Protein AF-T0QGL1-F1 (afdb_monomer)

pLDDT: mean 87.98, std 13.6, range [44.16, 98.25]

Organism: Saprolegnia diclina (strain VS20) (NCBI:txid1156394)

Secondary structure (DSSP, 8-state):
-HHHHHHHHHHHHHHHH-GGG--TTHHHHHHHTT-HHHHHHHHHTT----THHHHHHHHTT-HHHHHHHHHH-SS---HHHHHHHHHTT-HHHHHHHHHH-SS---HHHHHHHHHHT-HHHHHHHHHHHHHHHHHHHHTT-

Sequence (141 aa):
MAMQSSTLANATVALELFPWLHYPALLDDVAGRGFLPLVRSLHERGFACSTNAMDEAAANGHLDVVSFLHVHRHEGCTEEAMDDAAAYGHLEVVEFLHLNRAEGWTIKALDGAISDGHLDVVEYLYRLGLVDCTADAIDRA

Structure (mmCIF, N/CA/C/O backbone):
data_AF-T0QGL1-F1
#
_entry.id   AF-T0QGL1-F1
#
loop_
_atom_site.group_PDB
_atom_site.id
_atom_site.type_symbol
_atom_site.label_atom_id
_atom_site.label_alt_id
_atom_site.label_comp_id
_atom_site.label_asym_id
_atom_site.label_entity_id
_atom_site.label_seq_id
_atom_site.pdbx_PDB_ins_code
_atom_site.Cartn_x
_atom_site.Cartn_y
_atom_site.Cartn_z
_atom_site.occupancy
_atom_site.B_iso_or_equiv
_atom_site.auth_seq_id
_atom_site.auth_comp_id
_atom_site.auth_asym_id
_atom_site.auth_atom_id
_atom_site.pdbx_PDB_model_num
ATOM 1 N N . MET A 1 1 ? -14.969 -16.371 13.375 1.00 50.28 1 MET A N 1
ATOM 2 C CA . MET A 1 1 ? -15.839 -15.177 13.264 1.00 50.28 1 MET A CA 1
ATOM 3 C C . MET A 1 1 ? -16.090 -14.459 14.602 1.00 50.28 1 MET A C 1
ATOM 5 O O . MET A 1 1 ? -16.164 -13.243 14.591 1.00 50.28 1 MET A O 1
ATOM 9 N N . ALA A 1 2 ? -16.145 -15.140 15.761 1.00 45.47 2 ALA A N 1
ATOM 10 C CA . ALA A 1 2 ? -16.401 -14.479 17.058 1.00 45.47 2 ALA A CA 1
ATOM 11 C C . ALA A 1 2 ? -15.209 -13.694 17.662 1.00 45.47 2 ALA A C 1
ATOM 13 O O . ALA A 1 2 ? -15.428 -12.672 18.303 1.00 45.47 2 ALA A O 1
ATOM 14 N N . MET A 1 3 ? -13.955 -14.115 17.428 1.00 49.62 3 MET A N 1
ATOM 15 C CA . MET A 1 3 ? -12.785 -13.455 18.043 1.00 49.62 3 MET A CA 1
ATOM 16 C C . MET A 1 3 ? -12.492 -12.055 17.481 1.00 49.62 3 MET A C 1
ATOM 18 O O . MET A 1 3 ? -12.078 -11.178 18.229 1.00 49.62 3 MET A O 1
ATOM 22 N N . GLN A 1 4 ? -12.741 -11.805 16.189 1.00 54.56 4 GLN A N 1
ATOM 23 C CA . GLN A 1 4 ? -12.520 -10.473 15.604 1.00 54.56 4 GLN A CA 1
ATOM 24 C C . GLN A 1 4 ? -13.551 -9.447 16.100 1.00 54.56 4 GLN A C 1
ATOM 26 O O . GLN A 1 4 ? -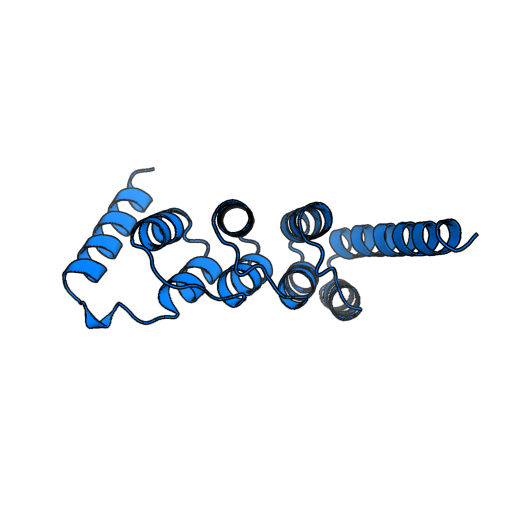13.200 -8.294 16.334 1.0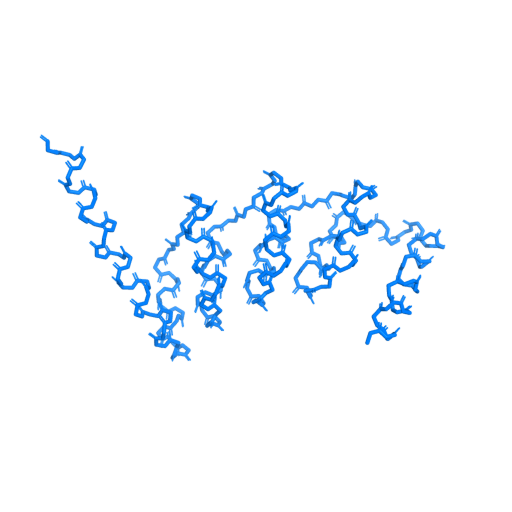0 54.56 4 GLN A O 1
ATOM 31 N N . SER A 1 5 ? -14.796 -9.877 16.347 1.00 62.06 5 SER A N 1
ATOM 32 C CA . SER A 1 5 ? -15.853 -9.008 16.880 1.00 62.06 5 SER A CA 1
ATOM 33 C C . SER A 1 5 ? -15.580 -8.569 18.320 1.00 62.06 5 SER A C 1
ATOM 35 O O . SER A 1 5 ? -15.856 -7.422 18.659 1.00 62.06 5 SER A O 1
ATOM 37 N N . SER A 1 6 ? -15.023 -9.448 19.162 1.00 70.06 6 SER A N 1
ATOM 38 C CA . SER A 1 6 ? -14.650 -9.089 20.536 1.00 70.06 6 SER A CA 1
ATOM 39 C C . SER A 1 6 ? -13.438 -8.161 20.580 1.00 70.06 6 SER A C 1
ATOM 41 O O . SER A 1 6 ? -13.416 -7.219 21.366 1.00 70.06 6 SER A O 1
ATOM 43 N N . THR A 1 7 ? -12.442 -8.388 19.720 1.00 74.25 7 THR A N 1
ATOM 44 C CA . THR A 1 7 ? -11.243 -7.540 19.666 1.00 74.25 7 THR A CA 1
ATOM 45 C C . THR A 1 7 ? -11.571 -6.142 19.151 1.00 74.25 7 THR A C 1
ATOM 47 O O . THR A 1 7 ? -11.098 -5.165 19.725 1.00 74.25 7 THR A O 1
ATOM 50 N N . LEU A 1 8 ? -12.429 -6.030 18.129 1.00 80.25 8 LEU A N 1
ATOM 51 C CA . LEU A 1 8 ? -12.890 -4.735 17.628 1.00 80.25 8 LEU A CA 1
ATOM 52 C C . LEU A 1 8 ? -13.687 -3.975 18.692 1.00 80.25 8 LEU A C 1
ATOM 54 O O . LEU A 1 8 ? -13.384 -2.816 18.941 1.00 80.25 8 LEU A O 1
ATOM 58 N N . ALA A 1 9 ? -14.643 -4.635 19.358 1.00 80.06 9 ALA A N 1
ATOM 59 C CA . ALA A 1 9 ? -15.439 -4.016 20.418 1.00 80.06 9 ALA A CA 1
ATOM 60 C C . ALA A 1 9 ? -14.562 -3.496 21.569 1.00 80.06 9 ALA A C 1
ATOM 62 O O . ALA A 1 9 ? -14.751 -2.3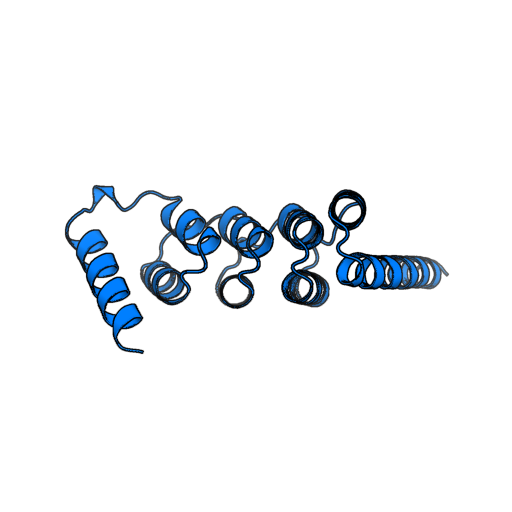77 22.043 1.00 80.06 9 ALA A O 1
ATOM 63 N N . ASN A 1 10 ? -13.556 -4.272 21.982 1.00 78.88 10 ASN A N 1
ATOM 64 C CA . ASN A 1 10 ? -12.609 -3.839 23.007 1.00 78.88 10 ASN A CA 1
ATOM 65 C C . ASN A 1 10 ? -11.769 -2.637 22.540 1.00 78.88 10 ASN A C 1
ATOM 67 O O . ASN A 1 10 ? -11.561 -1.705 23.313 1.00 78.88 10 ASN A O 1
ATOM 71 N N . ALA A 1 11 ? -11.315 -2.632 21.282 1.00 81.19 11 ALA A N 1
ATOM 72 C CA . ALA A 1 11 ? -10.543 -1.527 20.714 1.00 81.19 11 ALA A CA 1
ATOM 73 C C . ALA A 1 11 ? -11.375 -0.239 20.590 1.00 81.19 11 ALA A C 1
ATOM 75 O O . ALA A 1 11 ? -10.897 0.837 20.938 1.00 81.19 11 ALA A O 1
ATOM 76 N N . THR A 1 12 ? -12.637 -0.335 20.163 1.00 83.44 12 THR A N 1
ATOM 77 C CA . THR A 1 12 ? -13.530 0.829 20.059 1.00 83.44 12 THR A CA 1
ATOM 78 C C . THR A 1 12 ? -13.881 1.403 21.428 1.00 83.44 12 THR A C 1
ATOM 80 O O . THR A 1 12 ? -13.864 2.618 21.593 1.00 83.44 12 THR A O 1
ATOM 83 N N . VAL A 1 13 ? -14.112 0.546 22.430 1.00 85.00 13 VAL A N 1
ATOM 84 C CA . VAL A 1 13 ? -14.334 0.982 23.819 1.00 85.00 13 VAL A CA 1
ATOM 85 C C . VAL A 1 13 ? -13.083 1.657 24.386 1.00 85.00 13 VAL A C 1
ATOM 87 O O . VAL A 1 13 ? -13.191 2.663 25.081 1.00 85.00 13 VAL A O 1
ATOM 90 N N . ALA A 1 14 ? -11.884 1.158 24.072 1.00 83.94 14 ALA A N 1
ATOM 91 C CA . ALA A 1 14 ? -10.643 1.796 24.507 1.00 83.94 14 ALA A CA 1
ATOM 92 C C . ALA A 1 14 ? -10.493 3.220 23.945 1.00 83.94 14 ALA A C 1
ATOM 94 O O . ALA A 1 14 ? -10.074 4.111 24.678 1.00 83.94 14 ALA A O 1
ATOM 95 N N . LEU A 1 15 ? -10.882 3.460 22.689 1.00 86.25 15 LEU A N 1
ATOM 96 C CA . LEU A 1 15 ? -10.870 4.808 22.110 1.00 86.25 15 LEU A CA 1
ATOM 97 C C . LEU A 1 15 ? -11.832 5.747 22.847 1.00 86.25 15 LEU A C 1
ATOM 99 O O . LEU A 1 15 ? -11.474 6.886 23.126 1.00 86.25 15 LEU A O 1
ATOM 103 N N . GLU A 1 16 ? -13.016 5.266 23.227 1.00 84.19 16 GLU A N 1
ATOM 104 C CA . GLU A 1 16 ? -13.999 6.055 23.984 1.00 84.19 16 GLU A CA 1
ATOM 105 C C . GLU A 1 16 ? -13.530 6.375 25.411 1.00 84.19 16 GLU A C 1
ATOM 107 O O . GLU A 1 16 ? -13.721 7.490 25.898 1.00 84.19 16 GLU A O 1
ATOM 112 N N . LEU A 1 17 ? -12.897 5.411 26.084 1.00 87.56 17 LEU A N 1
ATOM 113 C CA . LEU A 1 17 ? -12.426 5.565 27.463 1.00 87.56 17 LEU A CA 1
ATOM 114 C C . LEU A 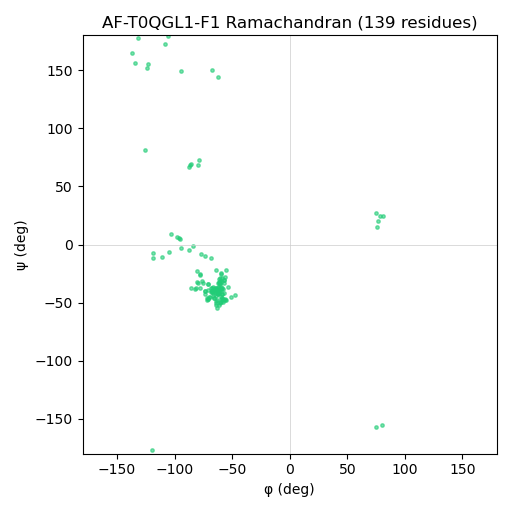1 17 ? -11.133 6.374 27.573 1.00 87.56 17 LEU A C 1
ATOM 116 O O . LEU A 1 17 ? -10.869 6.971 28.619 1.00 87.56 17 LEU A O 1
ATOM 120 N N . PHE A 1 18 ? -10.328 6.400 26.512 1.00 87.06 18 PHE A N 1
ATOM 121 C CA . PHE A 1 18 ? -9.007 7.013 26.515 1.00 87.06 18 PHE A CA 1
ATOM 122 C C . PHE A 1 18 ? -8.876 8.035 25.379 1.00 87.06 18 PHE A C 1
ATOM 124 O O . PHE A 1 18 ? -8.265 7.745 24.351 1.00 87.06 18 PHE A O 1
ATOM 131 N N . PRO A 1 19 ? -9.373 9.275 25.560 1.00 81.50 19 PRO A N 1
ATOM 132 C CA . PRO A 1 19 ? -9.258 10.331 24.555 1.00 81.50 19 PRO A CA 1
ATOM 133 C C . PRO A 1 19 ? -7.815 10.623 24.123 1.00 81.50 19 PRO A C 1
ATOM 135 O O . PRO A 1 19 ? -7.584 10.989 22.980 1.00 81.50 19 PRO A O 1
ATOM 138 N N . TRP A 1 20 ? -6.827 10.387 24.992 1.00 80.19 20 TRP A N 1
ATOM 139 C CA . TRP A 1 20 ? -5.403 10.504 24.653 1.00 80.19 20 TRP A CA 1
ATOM 140 C C . TRP A 1 20 ? -4.898 9.444 23.662 1.00 80.19 20 TRP A C 1
ATOM 142 O O . TRP A 1 20 ? -3.794 9.580 23.146 1.00 80.19 20 TRP A O 1
ATOM 152 N N . LEU A 1 21 ? -5.686 8.403 23.375 1.00 79.94 21 LEU A N 1
ATOM 153 C CA . LEU A 1 21 ? -5.420 7.444 22.302 1.00 79.94 21 LEU A CA 1
ATOM 154 C C . LEU A 1 21 ? -5.777 8.018 20.914 1.00 79.94 21 LEU A C 1
ATOM 156 O O . LEU A 1 21 ? -5.430 7.419 19.904 1.00 79.94 21 LEU A O 1
ATOM 160 N N . HIS A 1 22 ? -6.421 9.192 20.842 1.00 81.19 22 HIS A N 1
ATOM 161 C CA . HIS A 1 22 ? -6.671 9.917 19.592 1.00 81.19 22 HIS A CA 1
ATOM 162 C C . HIS A 1 22 ? -5.418 10.678 19.148 1.00 81.19 22 HIS A C 1
ATOM 164 O O . HIS A 1 22 ? -5.367 11.909 19.191 1.00 81.19 22 HIS A O 1
ATOM 170 N N . TYR A 1 23 ? -4.386 9.943 18.746 1.00 84.12 23 TYR A N 1
ATOM 171 C CA . TYR A 1 23 ? -3.213 10.527 18.107 1.00 84.12 23 TYR A CA 1
ATOM 172 C C . TYR A 1 23 ? -3.365 10.469 16.575 1.00 84.12 23 TYR A C 1
ATOM 174 O O . TYR A 1 23 ? -4.022 9.567 16.051 1.00 84.12 23 TYR A O 1
ATOM 182 N N . PRO A 1 24 ? -2.793 11.439 15.840 1.00 77.75 24 PRO A N 1
ATOM 183 C CA . PRO A 1 24 ? -3.072 11.632 14.414 1.00 77.75 24 PRO A CA 1
ATOM 184 C C . PRO A 1 24 ? -2.628 10.472 13.512 1.00 77.75 24 PRO A C 1
ATOM 186 O O . PRO A 1 24 ? -3.184 10.328 12.432 1.00 77.75 24 PRO A O 1
ATOM 189 N N . ALA A 1 25 ? -1.677 9.645 13.956 1.00 87.56 25 ALA A N 1
ATOM 190 C CA . ALA A 1 25 ? -1.141 8.511 13.196 1.00 87.56 25 ALA A CA 1
ATOM 191 C C . ALA A 1 25 ? -1.823 7.167 13.518 1.00 87.56 25 ALA A C 1
ATOM 193 O O . ALA A 1 25 ? -1.409 6.132 13.011 1.00 87.56 25 ALA A O 1
ATOM 194 N N . LEU A 1 26 ? -2.868 7.146 14.358 1.00 91.44 26 LEU A N 1
ATOM 195 C CA . LEU A 1 26 ? -3.507 5.887 14.757 1.00 91.44 26 LEU A CA 1
ATOM 196 C C . LEU A 1 26 ? -4.064 5.111 13.555 1.00 91.44 26 LEU A C 1
ATOM 198 O O . LEU A 1 26 ? -4.004 3.884 13.537 1.00 91.44 26 LEU A O 1
ATOM 202 N N . LEU A 1 27 ? -4.641 5.810 12.573 1.00 93.25 27 LEU A N 1
ATOM 203 C CA . LEU A 1 27 ? -5.178 5.155 11.382 1.00 93.25 27 LEU A CA 1
ATOM 204 C C . LEU A 1 27 ? -4.050 4.544 10.543 1.00 93.25 27 LEU A C 1
ATOM 206 O O . LEU A 1 27 ? -4.205 3.411 10.094 1.00 93.25 27 LEU A O 1
ATOM 210 N N . ASP A 1 28 ? -2.926 5.249 10.416 1.00 94.62 28 ASP A N 1
ATOM 211 C CA . ASP A 1 28 ? -1.738 4.791 9.693 1.00 94.62 28 ASP A CA 1
ATOM 212 C C . ASP A 1 28 ? -1.182 3.504 10.336 1.00 94.62 28 ASP A C 1
ATOM 214 O O . ASP A 1 28 ? -1.135 2.463 9.682 1.00 94.62 28 ASP A O 1
ATOM 218 N N . ASP A 1 29 ? -0.942 3.516 11.654 1.00 93.69 29 ASP A N 1
ATOM 219 C CA . ASP A 1 29 ? -0.423 2.356 12.402 1.00 93.69 29 ASP A CA 1
ATOM 220 C C . ASP A 1 29 ? -1.340 1.121 12.309 1.00 93.69 29 ASP A C 1
ATOM 222 O O . ASP A 1 29 ? -0.895 -0.032 12.300 1.00 93.69 29 ASP A O 1
ATOM 226 N N . VAL A 1 30 ? -2.659 1.336 12.329 1.00 94.06 30 VAL A N 1
ATOM 227 C CA . VAL A 1 30 ? -3.647 0.250 12.256 1.00 94.06 30 VAL A CA 1
ATOM 228 C C . VAL A 1 30 ? -3.755 -0.292 10.831 1.00 94.06 30 VAL A C 1
ATOM 230 O O . VAL A 1 30 ? -3.979 -1.496 10.661 1.00 94.06 30 VAL A O 1
ATOM 233 N N . ALA A 1 31 ? -3.582 0.568 9.824 1.00 96.06 31 ALA A N 1
ATOM 234 C CA . ALA A 1 31 ? -3.545 0.171 8.425 1.00 96.06 31 ALA A CA 1
ATOM 235 C C . ALA A 1 31 ? -2.324 -0.710 8.130 1.00 96.06 31 ALA A C 1
ATOM 237 O O . ALA A 1 31 ? -2.500 -1.803 7.589 1.00 96.06 31 ALA A O 1
ATOM 238 N N . GLY A 1 32 ? -1.136 -0.321 8.608 1.00 95.50 32 GLY A N 1
ATOM 239 C CA . GLY A 1 32 ? 0.085 -1.126 8.496 1.00 95.50 32 GLY A CA 1
ATOM 240 C C . GLY A 1 32 ? -0.009 -2.504 9.164 1.00 95.50 32 GLY A C 1
ATOM 241 O O . GLY A 1 32 ? 0.649 -3.446 8.744 1.00 95.50 32 GLY A O 1
ATOM 242 N N . ARG A 1 33 ? -0.886 -2.670 10.165 1.00 94.94 33 ARG A N 1
ATOM 243 C CA . ARG A 1 33 ? -1.156 -3.965 10.827 1.00 94.94 33 ARG A CA 1
ATOM 244 C C . ARG A 1 33 ? -2.240 -4.813 10.153 1.00 94.94 33 ARG A C 1
ATOM 246 O O . ARG A 1 33 ? -2.548 -5.898 10.653 1.00 94.94 33 ARG A O 1
ATOM 253 N N . GLY A 1 34 ? -2.902 -4.296 9.119 1.00 94.88 34 GLY A N 1
ATOM 254 C CA . GLY A 1 34 ? -3.901 -5.046 8.355 1.00 94.88 34 GLY A CA 1
ATOM 255 C C . GLY A 1 34 ? -5.249 -5.205 9.054 1.00 94.88 34 GLY A C 1
ATOM 256 O O . GLY A 1 34 ? -6.060 -6.045 8.664 1.00 94.88 34 GLY A O 1
ATOM 257 N N . PHE A 1 35 ? -5.531 -4.438 10.117 1.00 92.06 35 PHE A N 1
ATOM 258 C CA . PHE A 1 35 ? -6.767 -4.627 10.881 1.00 92.06 35 PHE A CA 1
ATOM 259 C C . PHE A 1 35 ? -7.949 -3.857 10.269 1.00 92.06 35 PHE A C 1
ATOM 261 O O . PHE A 1 35 ? -8.476 -2.911 10.859 1.00 92.06 35 PHE A O 1
ATOM 268 N N . LEU A 1 36 ? -8.406 -4.303 9.093 1.00 94.19 36 LEU A N 1
ATOM 269 C CA . LEU A 1 36 ? -9.459 -3.659 8.298 1.00 94.19 36 LEU A CA 1
ATOM 270 C C . LEU A 1 36 ? -10.726 -3.256 9.087 1.00 94.19 36 LEU A C 1
ATOM 272 O O . LEU A 1 36 ? -11.210 -2.140 8.883 1.00 94.19 36 LEU A O 1
ATOM 276 N N . PRO A 1 37 ? -11.291 -4.078 9.998 1.00 93.56 37 PRO A N 1
ATOM 277 C CA . PRO A 1 37 ? -12.455 -3.666 10.783 1.00 93.56 37 PRO A CA 1
ATOM 278 C C . PRO A 1 37 ? -12.211 -2.409 11.629 1.00 93.56 37 PRO A C 1
ATOM 280 O O . PRO A 1 37 ? -13.101 -1.566 11.744 1.00 93.56 37 PRO A O 1
ATOM 283 N N . LEU A 1 38 ? -11.008 -2.254 12.191 1.00 91.31 38 LEU A N 1
ATOM 284 C CA . LEU A 1 38 ? -10.658 -1.063 12.960 1.00 91.31 38 LEU A CA 1
ATOM 285 C C . LEU A 1 38 ? -10.335 0.118 12.039 1.00 91.31 38 LEU A C 1
ATOM 287 O O . LEU A 1 38 ? -10.780 1.221 12.336 1.00 91.31 38 LEU A O 1
ATOM 291 N N . VAL A 1 39 ? -9.683 -0.108 10.889 1.00 94.62 39 VAL A N 1
ATOM 292 C CA . VAL A 1 39 ? -9.478 0.934 9.860 1.00 94.62 39 VAL A CA 1
ATOM 293 C C . VAL A 1 39 ? -10.814 1.547 9.426 1.00 94.62 39 VAL A C 1
ATOM 295 O O . VAL A 1 39 ? -10.968 2.766 9.442 1.00 94.62 39 VAL A O 1
ATOM 298 N N . ARG A 1 40 ? -11.820 0.716 9.121 1.00 94.62 40 ARG A N 1
ATOM 299 C CA . ARG A 1 40 ? -13.183 1.170 8.781 1.00 94.62 40 ARG A CA 1
ATOM 300 C C . ARG A 1 40 ? -13.803 1.996 9.905 1.00 94.62 40 ARG A C 1
ATOM 302 O O . ARG A 1 40 ? -14.294 3.095 9.676 1.00 94.62 40 ARG A O 1
ATOM 309 N N . SER A 1 41 ? -13.714 1.485 11.129 1.00 92.69 41 SER A N 1
ATOM 310 C CA . SER A 1 41 ? -14.249 2.138 12.323 1.00 92.69 41 SER A CA 1
ATOM 311 C C . SER A 1 41 ? -13.597 3.501 12.608 1.00 92.69 41 SER A C 1
ATOM 313 O O . SER A 1 41 ? -14.276 4.419 13.074 1.00 92.69 41 SER A O 1
ATOM 315 N N . LEU A 1 42 ? -12.291 3.643 12.359 1.00 92.12 42 LEU A N 1
ATOM 316 C CA . LEU A 1 42 ? -11.551 4.904 12.498 1.00 92.12 42 LEU A CA 1
ATOM 317 C C . LEU A 1 42 ? -11.880 5.881 11.363 1.00 92.12 42 LEU A C 1
ATOM 319 O O . LEU A 1 42 ? -12.086 7.068 11.620 1.00 92.12 42 LEU A O 1
ATOM 323 N N . HIS A 1 43 ? -12.006 5.382 10.132 1.00 93.19 43 HIS A N 1
ATOM 324 C CA . HIS A 1 43 ? -12.451 6.163 8.979 1.00 93.19 43 HIS A CA 1
ATOM 325 C C . HIS A 1 43 ? -13.837 6.788 9.211 1.00 93.19 43 HIS A C 1
ATOM 327 O O . HIS A 1 43 ? -13.994 7.996 9.052 1.00 93.19 43 HIS A O 1
ATOM 333 N N . GLU A 1 44 ? -14.819 6.001 9.664 1.00 92.38 44 GLU A N 1
ATOM 334 C CA . GLU A 1 44 ? -16.183 6.472 9.971 1.00 92.38 44 GLU A CA 1
ATOM 335 C C . GLU A 1 44 ? -16.215 7.554 11.062 1.00 92.38 44 GLU A C 1
ATOM 337 O O . GLU A 1 44 ? -17.093 8.415 11.073 1.00 92.38 44 GLU A O 1
ATOM 342 N N . ARG A 1 45 ? -15.239 7.530 11.977 1.00 90.12 45 ARG A N 1
ATOM 343 C CA . ARG A 1 45 ? -15.072 8.523 13.050 1.00 90.12 45 ARG A CA 1
ATOM 344 C C . ARG A 1 45 ? -14.320 9.780 12.605 1.00 90.12 45 ARG A C 1
ATOM 346 O O . ARG A 1 45 ? -14.148 10.688 13.412 1.00 90.12 45 ARG A O 1
ATOM 353 N N . GLY A 1 46 ? -13.873 9.845 11.351 1.00 90.12 46 GLY A N 1
ATOM 354 C CA . GLY A 1 46 ? -13.180 11.008 10.802 1.00 90.12 46 GLY A CA 1
ATOM 355 C C . GLY A 1 46 ? -11.737 11.156 11.281 1.00 90.12 46 GLY A C 1
ATOM 356 O O . GLY A 1 46 ? -11.228 12.275 11.322 1.00 90.12 46 GLY A O 1
ATOM 357 N N . PHE A 1 47 ? -11.067 10.058 11.647 1.00 91.69 47 PHE A N 1
ATOM 358 C CA . PHE A 1 47 ? -9.637 10.112 11.946 1.00 91.69 47 PHE A CA 1
ATOM 359 C C . PHE A 1 47 ? -8.844 10.551 10.705 1.00 91.69 47 PHE A C 1
ATOM 361 O O . PHE A 1 47 ? -9.182 10.222 9.557 1.00 91.69 47 PHE A O 1
ATOM 368 N N . ALA A 1 48 ? -7.789 11.328 10.952 1.00 91.19 48 ALA A N 1
ATOM 369 C CA . ALA A 1 48 ? -6.820 11.685 9.929 1.00 91.19 48 ALA A CA 1
ATOM 370 C C . ALA A 1 48 ? -6.034 10.439 9.501 1.00 91.19 48 ALA A C 1
ATOM 372 O O . ALA A 1 48 ? -5.856 9.515 10.294 1.00 91.19 48 ALA A O 1
ATOM 373 N N . CYS A 1 49 ? -5.588 10.429 8.251 1.00 92.44 49 CYS A N 1
ATOM 374 C CA . CYS A 1 49 ? -4.582 9.497 7.770 1.00 92.44 49 CYS A CA 1
ATOM 375 C C . CYS A 1 49 ? -3.586 10.253 6.898 1.00 92.44 49 CYS A C 1
ATOM 377 O O . CYS A 1 49 ? -3.858 11.381 6.475 1.00 92.44 49 CYS A O 1
ATOM 379 N N . SER A 1 50 ? -2.444 9.634 6.643 1.00 95.44 50 SER A N 1
ATOM 380 C CA . SER A 1 50 ? -1.457 10.109 5.678 1.00 95.44 50 SER A CA 1
ATOM 381 C C . SER A 1 50 ? -1.234 9.070 4.576 1.00 95.44 50 SER A C 1
ATOM 383 O O . SER A 1 50 ? -1.899 8.032 4.550 1.00 95.44 50 SER A O 1
ATOM 385 N N . THR A 1 51 ? -0.306 9.344 3.658 1.00 96.31 51 THR A N 1
ATOM 386 C CA . THR A 1 51 ? 0.140 8.358 2.660 1.00 96.31 51 THR A CA 1
ATOM 387 C C . THR A 1 51 ? 0.724 7.107 3.319 1.00 96.31 51 THR A C 1
ATOM 389 O O . THR A 1 51 ? 0.522 6.011 2.801 1.00 96.31 51 THR A O 1
ATOM 392 N N . ASN A 1 52 ? 1.309 7.236 4.522 1.00 96.12 52 ASN A N 1
ATOM 393 C CA . ASN A 1 52 ? 1.871 6.111 5.275 1.00 96.12 52 ASN A CA 1
ATOM 394 C C . ASN A 1 52 ? 0.847 5.004 5.538 1.00 96.12 52 ASN A C 1
ATOM 396 O O . ASN A 1 52 ? 1.218 3.839 5.592 1.00 96.12 52 ASN A O 1
ATOM 400 N N . ALA A 1 53 ? -0.445 5.331 5.670 1.00 96.94 53 ALA A N 1
ATOM 401 C CA . ALA A 1 53 ? -1.471 4.310 5.868 1.00 96.94 53 ALA A CA 1
ATOM 402 C C . ALA A 1 53 ? -1.512 3.301 4.714 1.00 96.94 53 ALA A C 1
ATOM 404 O O . ALA A 1 53 ? -1.670 2.104 4.946 1.00 96.94 53 ALA A O 1
ATOM 405 N N . MET A 1 54 ? -1.406 3.782 3.471 1.00 97.50 54 MET A N 1
ATOM 406 C CA . MET A 1 54 ? -1.419 2.916 2.295 1.00 97.50 54 MET A CA 1
ATOM 407 C C . MET A 1 54 ? -0.039 2.312 2.042 1.00 97.50 54 MET A C 1
ATOM 409 O O . MET A 1 54 ? 0.023 1.129 1.716 1.00 97.50 54 MET A O 1
ATOM 413 N N . ASP A 1 55 ? 1.032 3.081 2.257 1.00 98.00 55 ASP A N 1
ATOM 414 C CA . ASP A 1 55 ? 2.414 2.620 2.082 1.00 98.00 55 ASP A CA 1
ATOM 415 C C . ASP A 1 55 ? 2.725 1.446 3.026 1.00 98.00 55 ASP A C 1
ATOM 417 O O . ASP A 1 55 ? 3.111 0.370 2.574 1.00 98.00 55 ASP A O 1
ATOM 421 N N . GLU A 1 56 ? 2.435 1.579 4.326 1.00 97.75 56 GLU A N 1
ATOM 422 C CA . GLU A 1 56 ? 2.665 0.509 5.303 1.00 97.75 56 GLU A CA 1
ATOM 423 C C . GLU A 1 56 ? 1.729 -0.687 5.096 1.00 97.75 56 GLU A C 1
ATOM 425 O O . GLU A 1 56 ? 2.135 -1.837 5.279 1.00 97.75 56 GLU A O 1
ATOM 430 N N . ALA A 1 57 ? 0.468 -0.454 4.716 1.00 98.06 57 ALA A N 1
ATOM 431 C CA . ALA A 1 57 ? -0.447 -1.548 4.396 1.00 98.06 57 ALA A CA 1
ATOM 432 C C . ALA A 1 57 ? 0.041 -2.342 3.175 1.00 98.06 57 ALA A C 1
ATOM 434 O O . ALA A 1 57 ? -0.082 -3.568 3.153 1.00 98.06 57 ALA A O 1
ATOM 435 N N . ALA A 1 58 ? 0.611 -1.660 2.180 1.00 98.19 58 ALA A N 1
ATOM 436 C CA . ALA A 1 58 ? 1.162 -2.286 0.991 1.00 98.19 58 ALA A CA 1
ATOM 437 C C . ALA A 1 58 ? 2.448 -3.066 1.294 1.00 98.19 58 ALA A C 1
ATOM 439 O O . ALA A 1 58 ? 2.537 -4.243 0.937 1.00 98.19 58 ALA A O 1
ATOM 440 N N . ALA A 1 59 ? 3.377 -2.459 2.038 1.00 97.94 59 ALA A N 1
ATOM 441 C CA . ALA A 1 59 ? 4.620 -3.087 2.481 1.00 97.94 59 ALA A CA 1
ATOM 442 C C . ALA A 1 59 ? 4.388 -4.376 3.289 1.00 97.94 59 ALA A C 1
ATOM 444 O O . ALA A 1 59 ? 5.199 -5.290 3.226 1.00 97.94 59 ALA A O 1
ATOM 445 N N . ASN A 1 60 ? 3.269 -4.472 4.020 1.00 97.75 60 ASN A N 1
ATOM 446 C CA . ASN A 1 60 ? 2.894 -5.658 4.800 1.00 97.75 60 ASN A CA 1
ATOM 447 C C . ASN A 1 60 ? 1.895 -6.597 4.084 1.00 97.75 60 ASN A C 1
ATOM 449 O O . ASN A 1 60 ? 1.391 -7.550 4.688 1.00 97.75 60 ASN A O 1
ATOM 453 N N . GLY A 1 61 ? 1.563 -6.339 2.815 1.00 97.62 61 GLY A N 1
ATOM 454 C CA . GLY A 1 61 ? 0.751 -7.246 1.996 1.00 97.62 61 GL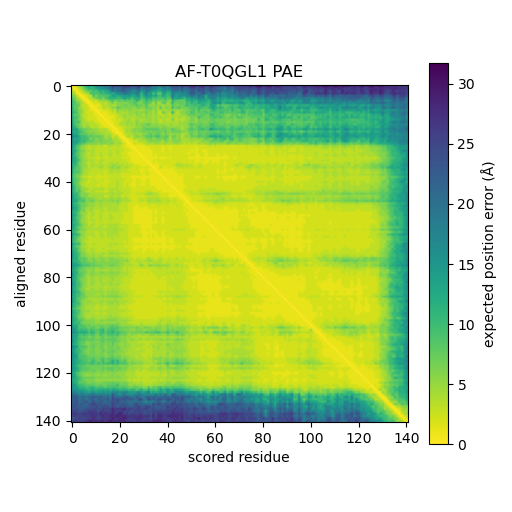Y A CA 1
ATOM 455 C C . GLY A 1 61 ? -0.749 -7.222 2.302 1.00 97.62 61 GLY A C 1
ATOM 456 O O . GLY A 1 61 ? -1.473 -8.168 1.989 1.00 97.62 61 GLY A O 1
ATOM 457 N N . HIS A 1 62 ? -1.251 -6.162 2.933 1.00 98.25 62 HIS A N 1
ATOM 458 C CA . HIS A 1 62 ? -2.646 -6.033 3.357 1.00 98.25 62 HIS A CA 1
ATOM 459 C C . HIS A 1 62 ? -3.536 -5.462 2.245 1.00 98.25 62 HIS A C 1
ATOM 461 O O . HIS A 1 62 ? -4.044 -4.342 2.336 1.00 98.25 62 HIS A O 1
ATOM 467 N N . LEU A 1 63 ? -3.748 -6.249 1.182 1.00 98.06 63 LEU A N 1
ATOM 468 C CA . LEU A 1 63 ? -4.525 -5.847 -0.000 1.00 98.06 63 LEU A CA 1
ATOM 469 C C . LEU A 1 63 ? -5.936 -5.335 0.335 1.00 98.06 63 LEU A C 1
ATOM 471 O O . LEU A 1 63 ? -6.436 -4.411 -0.308 1.00 98.06 63 LEU A O 1
ATOM 475 N N . ASP A 1 64 ? -6.595 -5.923 1.329 1.00 98.00 64 ASP A N 1
ATOM 476 C CA . ASP A 1 64 ? -7.943 -5.543 1.749 1.00 98.00 64 ASP A CA 1
ATOM 477 C C . ASP A 1 64 ? -7.986 -4.135 2.368 1.00 98.00 64 ASP A C 1
ATOM 479 O O . ASP A 1 64 ? -8.926 -3.372 2.121 1.00 98.00 64 ASP A O 1
ATOM 483 N N . VAL A 1 65 ? -6.943 -3.767 3.116 1.00 97.94 65 VAL A N 1
ATOM 484 C CA . VAL A 1 65 ? -6.730 -2.416 3.639 1.00 97.94 65 VAL A CA 1
ATOM 485 C C . VAL A 1 65 ? -6.343 -1.453 2.521 1.00 97.94 65 VAL A C 1
ATOM 487 O O . VAL A 1 65 ? -6.971 -0.401 2.415 1.00 97.94 65 VAL A O 1
ATOM 490 N N . VAL A 1 66 ? -5.393 -1.814 1.652 1.00 97.94 66 VAL A N 1
ATOM 491 C CA . VAL A 1 66 ? -4.980 -0.981 0.504 1.00 97.94 66 VAL A CA 1
ATOM 492 C C . VAL A 1 66 ? -6.180 -0.655 -0.388 1.00 97.94 66 VAL A C 1
ATOM 494 O O . VAL A 1 66 ? -6.442 0.511 -0.684 1.00 97.94 66 VAL A O 1
ATOM 497 N N . SER A 1 67 ? -6.985 -1.663 -0.729 1.00 97.75 67 SER A N 1
ATOM 498 C CA . SER A 1 67 ? -8.207 -1.498 -1.525 1.00 97.75 67 SER A CA 1
ATOM 499 C C . SER A 1 67 ? -9.228 -0.597 -0.831 1.00 97.75 67 SER A C 1
ATOM 501 O O . SER A 1 67 ? -9.862 0.247 -1.465 1.00 97.75 67 SER A O 1
ATOM 503 N N . PHE A 1 68 ? -9.399 -0.754 0.485 1.00 97.94 68 PHE A N 1
ATOM 504 C CA . PHE A 1 68 ? -10.307 0.088 1.256 1.00 97.94 68 PHE A CA 1
ATOM 505 C C . PHE A 1 68 ? -9.851 1.550 1.270 1.00 97.94 68 PHE A C 1
ATOM 507 O O . PHE A 1 68 ? -10.662 2.435 0.987 1.00 97.94 68 PHE A O 1
ATOM 514 N N . LEU A 1 69 ? -8.573 1.797 1.568 1.00 96.62 69 LEU A N 1
ATOM 515 C CA . LEU A 1 69 ? -7.993 3.136 1.596 1.00 96.62 69 LEU A CA 1
ATOM 516 C C . LEU A 1 69 ? -8.064 3.786 0.212 1.00 96.62 69 LEU A C 1
ATOM 518 O O . LEU A 1 69 ? -8.497 4.927 0.116 1.00 96.62 69 LEU A O 1
ATOM 522 N N . HIS A 1 70 ? -7.768 3.052 -0.861 1.00 96.50 70 HIS A N 1
ATOM 523 C CA . HIS A 1 70 ? -7.869 3.557 -2.231 1.00 96.50 70 HIS A CA 1
ATOM 524 C C . HIS A 1 70 ? -9.273 4.077 -2.582 1.00 96.50 70 HIS A C 1
ATOM 526 O O . HIS A 1 70 ? -9.406 5.123 -3.210 1.00 96.50 70 HIS A O 1
ATOM 532 N N . VAL A 1 71 ? -10.327 3.370 -2.161 1.00 96.81 71 VAL A N 1
ATOM 533 C CA . VAL A 1 71 ? -11.717 3.739 -2.484 1.00 96.81 71 VAL A CA 1
ATOM 534 C C . VAL A 1 71 ? -12.255 4.868 -1.596 1.00 96.81 71 VAL A C 1
ATOM 536 O O . VAL A 1 71 ? -13.082 5.659 -2.047 1.00 96.81 71 VAL A O 1
ATOM 539 N N . HIS A 1 72 ? -11.835 4.937 -0.329 1.00 96.12 72 HIS A N 1
ATOM 540 C CA . HIS A 1 72 ? -12.478 5.796 0.678 1.00 96.12 72 HIS A CA 1
ATOM 541 C C . HIS A 1 72 ? -11.622 6.986 1.127 1.00 96.12 72 HIS A C 1
ATOM 543 O O . HIS A 1 72 ? -12.123 7.861 1.837 1.00 96.12 72 HIS A O 1
ATOM 549 N N . ARG A 1 73 ? -10.339 7.024 0.760 1.00 93.50 73 ARG A N 1
ATOM 550 C CA . ARG A 1 73 ? -9.378 8.069 1.131 1.00 93.50 73 ARG A CA 1
ATOM 551 C C . ARG A 1 73 ? -8.767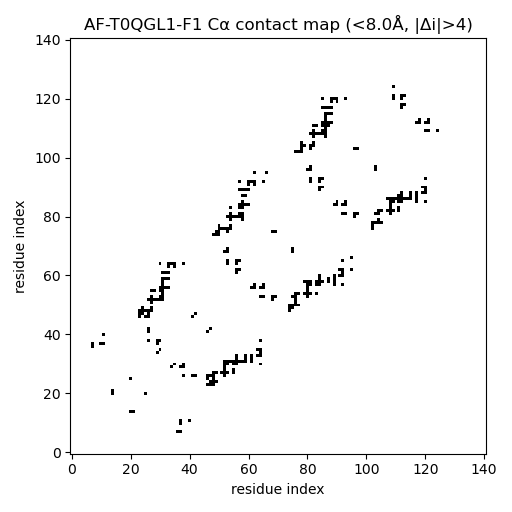 8.698 -0.118 1.00 93.50 73 ARG A C 1
ATOM 553 O O . ARG A 1 73 ? -8.764 8.110 -1.192 1.00 93.50 73 ARG A O 1
ATOM 560 N N . HIS A 1 74 ? -8.304 9.934 0.025 1.00 93.19 74 HIS A N 1
ATOM 561 C CA . HIS A 1 74 ? -7.808 10.762 -1.084 1.00 93.19 74 HIS A CA 1
ATOM 562 C C . HIS A 1 74 ? -6.336 11.146 -0.912 1.00 93.19 74 HIS A C 1
ATOM 564 O O . HIS A 1 74 ? -5.742 11.708 -1.827 1.00 93.19 74 HIS A O 1
ATOM 570 N N . GLU A 1 75 ? -5.757 10.824 0.243 1.00 94.50 75 GLU A N 1
ATOM 571 C CA . GLU A 1 75 ? -4.355 11.027 0.587 1.00 94.50 75 GLU A CA 1
ATOM 572 C C . GLU A 1 75 ? -3.423 10.261 -0.359 1.00 94.50 75 GLU A C 1
ATOM 574 O O . GLU A 1 75 ? -2.369 10.778 -0.714 1.00 94.50 75 GLU A O 1
ATOM 579 N N . GLY A 1 76 ? -3.853 9.085 -0.831 1.00 93.25 76 GLY A N 1
ATOM 580 C CA . GLY A 1 76 ? -3.107 8.267 -1.787 1.00 93.25 76 GLY A CA 1
ATOM 581 C C . GLY A 1 76 ? -1.996 7.445 -1.140 1.00 93.25 76 GLY A C 1
ATOM 582 O O . GLY A 1 76 ? -2.076 7.114 0.043 1.00 93.25 76 GLY A O 1
ATOM 583 N N . CYS A 1 77 ? -0.988 7.109 -1.939 1.00 96.19 77 CYS A N 1
ATOM 584 C CA . CYS A 1 77 ? 0.243 6.454 -1.514 1.00 96.19 77 CYS A CA 1
ATOM 585 C C . CYS A 1 77 ? 1.449 7.186 -2.109 1.00 96.19 77 CYS A C 1
ATOM 587 O O . CYS A 1 77 ? 1.303 8.159 -2.853 1.00 96.19 77 CYS A O 1
ATOM 589 N N . THR A 1 78 ? 2.644 6.733 -1.767 1.00 97.00 78 THR A N 1
ATOM 590 C CA . THR A 1 78 ? 3.880 7.112 -2.451 1.00 97.00 78 THR A CA 1
ATOM 591 C C . THR A 1 78 ? 4.384 5.956 -3.320 1.00 97.00 78 THR A C 1
ATOM 593 O O . THR A 1 78 ? 3.775 4.885 -3.373 1.00 97.00 78 THR A O 1
ATOM 596 N N . GLU A 1 79 ? 5.503 6.166 -4.015 1.00 95.88 79 GLU A N 1
ATOM 597 C CA . GLU A 1 79 ? 6.226 5.099 -4.725 1.00 95.88 79 GLU A CA 1
ATOM 598 C C . GLU A 1 79 ? 6.678 3.978 -3.764 1.00 95.88 79 GLU A C 1
ATOM 600 O O . GLU A 1 79 ? 6.786 2.822 -4.177 1.00 95.88 79 GLU A O 1
ATOM 605 N N . GLU A 1 80 ? 6.864 4.289 -2.468 1.00 96.50 80 GLU A N 1
ATOM 606 C CA . GLU A 1 80 ? 7.273 3.315 -1.444 1.00 96.50 80 GLU A CA 1
ATOM 607 C C . GLU A 1 80 ? 6.250 2.183 -1.292 1.00 96.50 80 GLU A C 1
ATOM 609 O O . GLU A 1 80 ? 6.641 1.043 -1.062 1.00 96.50 80 GLU A O 1
ATOM 614 N N . ALA A 1 81 ? 4.956 2.442 -1.519 1.00 97.44 81 ALA A N 1
ATOM 615 C CA . ALA A 1 81 ? 3.929 1.406 -1.447 1.00 97.44 81 ALA A CA 1
ATOM 616 C C . ALA A 1 81 ? 4.190 0.243 -2.414 1.00 97.44 81 ALA A C 1
ATOM 618 O O . ALA A 1 81 ? 4.069 -0.919 -2.026 1.00 97.44 81 ALA A O 1
ATOM 619 N N . MET A 1 82 ? 4.521 0.540 -3.676 1.00 96.50 82 MET A N 1
ATOM 620 C CA . MET A 1 82 ? 4.782 -0.506 -4.668 1.00 96.50 82 MET A CA 1
ATOM 621 C C . MET A 1 82 ? 6.201 -1.056 -4.539 1.00 96.50 82 MET A C 1
ATOM 623 O O . MET A 1 82 ? 6.383 -2.264 -4.692 1.00 96.50 82 MET A O 1
ATOM 627 N N . ASP A 1 83 ? 7.179 -0.199 -4.231 1.00 96.81 83 ASP A N 1
ATOM 628 C CA . ASP A 1 83 ? 8.571 -0.608 -4.032 1.00 96.81 83 ASP A CA 1
ATOM 629 C C . ASP A 1 83 ? 8.703 -1.623 -2.891 1.00 96.81 83 ASP A C 1
ATOM 631 O O . ASP A 1 83 ? 9.286 -2.692 -3.086 1.00 96.81 83 ASP A O 1
ATOM 635 N N . ASP A 1 84 ? 8.108 -1.337 -1.732 1.00 97.62 84 ASP A N 1
ATOM 636 C CA . ASP A 1 84 ? 8.176 -2.219 -0.569 1.00 97.62 84 ASP A CA 1
ATOM 637 C C . ASP A 1 84 ? 7.295 -3.458 -0.754 1.00 97.62 84 ASP A C 1
ATOM 639 O O . ASP A 1 84 ? 7.726 -4.569 -0.446 1.00 97.62 84 ASP A O 1
ATOM 643 N N . ALA A 1 85 ? 6.094 -3.320 -1.329 1.00 97.81 85 ALA A N 1
ATOM 644 C CA . ALA A 1 85 ? 5.269 -4.482 -1.664 1.00 97.81 85 ALA A CA 1
ATOM 645 C C . ALA A 1 85 ? 6.009 -5.447 -2.605 1.00 97.81 85 ALA A C 1
ATOM 647 O O . ALA A 1 85 ? 5.904 -6.663 -2.450 1.00 97.81 85 ALA A O 1
ATOM 648 N N . ALA A 1 86 ? 6.785 -4.924 -3.556 1.00 97.06 86 ALA A N 1
ATOM 649 C CA . ALA A 1 86 ? 7.606 -5.737 -4.437 1.00 97.06 86 ALA A CA 1
ATOM 650 C C . ALA A 1 86 ? 8.795 -6.375 -3.704 1.00 97.06 86 ALA A C 1
ATOM 652 O O . ALA A 1 86 ? 9.038 -7.573 -3.865 1.00 97.06 86 ALA A O 1
ATOM 653 N N . ALA A 1 87 ? 9.497 -5.600 -2.873 1.00 97.00 87 ALA A N 1
ATOM 654 C CA . ALA A 1 87 ? 10.630 -6.077 -2.088 1.00 97.00 87 ALA A CA 1
ATOM 655 C C . ALA A 1 87 ? 10.253 -7.209 -1.121 1.00 97.00 87 ALA A C 1
ATOM 657 O O . ALA A 1 87 ? 11.054 -8.114 -0.936 1.00 97.00 87 ALA A O 1
ATOM 658 N N . TYR A 1 88 ? 9.033 -7.198 -0.572 1.00 97.19 88 TYR A N 1
ATOM 659 C CA . TYR A 1 88 ? 8.520 -8.243 0.325 1.00 97.19 88 TYR A CA 1
ATOM 660 C C . TYR A 1 88 ? 7.672 -9.324 -0.374 1.00 97.19 88 TYR A C 1
ATOM 662 O O . TYR A 1 88 ? 7.102 -10.200 0.286 1.00 97.19 88 TYR A O 1
ATOM 670 N N . GLY A 1 89 ? 7.570 -9.294 -1.707 1.00 96.88 89 GLY A N 1
ATOM 671 C CA . GLY A 1 89 ? 6.937 -10.367 -2.481 1.00 96.88 89 GLY A CA 1
ATOM 672 C C . GLY A 1 89 ? 5.408 -10.358 -2.475 1.00 96.88 89 GLY A C 1
ATOM 673 O O . GLY A 1 89 ? 4.772 -11.394 -2.665 1.00 96.88 89 GLY A O 1
ATOM 674 N N . HIS A 1 90 ? 4.783 -9.208 -2.241 1.00 98.06 90 HIS A N 1
ATOM 675 C CA . HIS A 1 90 ? 3.332 -9.045 -2.199 1.00 98.06 90 HIS A CA 1
ATOM 676 C C . HIS A 1 90 ? 2.747 -8.770 -3.592 1.00 98.06 90 HIS A C 1
ATOM 678 O O . HIS A 1 90 ? 2.201 -7.697 -3.849 1.00 98.06 90 HIS A O 1
ATOM 684 N N . LEU A 1 91 ? 2.829 -9.758 -4.494 1.00 97.25 91 LEU A N 1
ATOM 685 C CA . LEU A 1 91 ? 2.406 -9.623 -5.897 1.00 97.25 91 LEU A CA 1
ATOM 686 C C . LEU A 1 91 ? 0.983 -9.064 -6.060 1.00 97.25 91 LEU A C 1
ATOM 688 O O . LEU A 1 91 ? 0.783 -8.147 -6.848 1.00 97.25 91 LEU A O 1
ATOM 692 N N . GLU A 1 92 ? 0.004 -9.555 -5.294 1.00 97.88 92 GLU A N 1
ATOM 693 C CA . GLU A 1 92 ? -1.389 -9.092 -5.413 1.00 97.88 92 GLU A CA 1
ATOM 694 C C . GLU A 1 92 ? -1.540 -7.590 -5.099 1.00 97.88 92 GLU A C 1
ATOM 696 O O . GLU A 1 92 ? -2.364 -6.896 -5.696 1.00 97.88 92 GLU A O 1
ATOM 701 N N . VAL A 1 93 ? -0.721 -7.068 -4.179 1.00 97.94 93 VAL A N 1
ATOM 702 C CA . VAL A 1 93 ? -0.680 -5.637 -3.857 1.00 97.94 93 VAL A CA 1
ATOM 703 C C . VAL A 1 93 ? -0.002 -4.854 -4.978 1.00 97.94 93 VAL A C 1
ATOM 705 O O . VAL A 1 93 ? -0.517 -3.810 -5.373 1.00 97.94 93 VAL A O 1
ATOM 708 N N . VAL A 1 94 ? 1.105 -5.362 -5.528 1.00 96.94 94 VAL A N 1
ATOM 709 C CA . VAL A 1 94 ? 1.809 -4.744 -6.667 1.00 96.94 94 VAL A CA 1
ATOM 710 C C . VAL A 1 94 ? 0.884 -4.631 -7.883 1.00 96.94 94 VAL A C 1
ATOM 712 O O . VAL A 1 94 ? 0.782 -3.560 -8.482 1.00 96.94 94 VAL A O 1
ATOM 715 N N . GLU A 1 95 ? 0.153 -5.697 -8.220 1.00 96.25 95 GLU A N 1
ATOM 716 C CA . GLU A 1 95 ? -0.840 -5.693 -9.300 1.00 96.25 95 GLU A CA 1
ATOM 717 C C . GLU A 1 95 ? -1.948 -4.665 -9.044 1.00 96.25 95 GLU A C 1
ATOM 719 O O . GLU A 1 95 ? -2.277 -3.865 -9.924 1.00 96.25 95 GLU A O 1
ATOM 724 N N . PHE A 1 96 ? -2.500 -4.647 -7.825 1.00 97.56 96 PHE A N 1
ATOM 725 C CA . PHE A 1 96 ? -3.546 -3.700 -7.455 1.00 97.56 96 PHE A CA 1
ATOM 726 C C . PHE A 1 96 ? -3.072 -2.250 -7.572 1.00 97.56 96 PHE A C 1
ATOM 728 O O . PHE A 1 96 ? -3.757 -1.432 -8.192 1.00 97.56 96 PHE A O 1
ATOM 735 N N . LEU A 1 97 ? -1.914 -1.926 -6.995 1.00 95.94 97 LEU A N 1
ATOM 736 C CA . LEU A 1 97 ? -1.354 -0.580 -7.040 1.00 95.94 97 LEU A CA 1
ATOM 737 C C . LEU A 1 97 ? -1.058 -0.173 -8.486 1.00 95.94 97 LEU A C 1
ATOM 739 O O . LEU A 1 97 ? -1.431 0.922 -8.884 1.00 95.94 97 LEU A O 1
ATOM 743 N N . HIS A 1 98 ? -0.500 -1.061 -9.309 1.00 93.69 98 HIS A N 1
ATOM 744 C CA . HIS A 1 98 ? -0.162 -0.733 -10.694 1.00 93.69 98 HIS A CA 1
ATOM 745 C C . HIS A 1 98 ? -1.395 -0.420 -11.546 1.00 93.69 98 HIS A C 1
ATOM 747 O O . HIS A 1 98 ? -1.365 0.485 -12.373 1.00 93.69 98 HIS A O 1
ATOM 753 N N . LEU A 1 99 ? -2.501 -1.133 -11.325 1.00 92.94 99 LEU A N 1
ATOM 754 C CA . LEU A 1 99 ? -3.729 -0.936 -12.096 1.00 92.94 99 LEU A CA 1
ATOM 755 C C . LEU A 1 99 ? -4.577 0.253 -11.623 1.00 92.94 99 LEU A C 1
ATOM 757 O O . LEU A 1 99 ? -5.399 0.751 -12.392 1.00 92.94 99 LEU A O 1
ATOM 761 N N . ASN A 1 100 ? -4.430 0.682 -10.366 1.00 93.94 100 ASN A N 1
ATOM 762 C CA . ASN A 1 100 ? -5.337 1.654 -9.743 1.00 93.94 100 ASN A CA 1
ATOM 763 C C . ASN A 1 100 ? -4.652 2.957 -9.298 1.00 93.94 100 ASN A C 1
ATOM 765 O O . ASN A 1 100 ? -5.341 3.917 -8.939 1.00 93.94 100 ASN A O 1
ATOM 769 N N . ARG A 1 101 ? -3.317 3.015 -9.292 1.00 92.06 101 ARG A N 1
ATOM 770 C CA . ARG A 1 101 ? -2.518 4.167 -8.851 1.00 92.06 101 ARG A CA 1
ATOM 771 C C . ARG A 1 101 ? -1.569 4.621 -9.955 1.00 92.06 101 ARG A C 1
ATOM 773 O O . ARG A 1 101 ? -1.175 3.840 -10.812 1.00 92.06 101 ARG A O 1
ATOM 780 N N . ALA A 1 102 ? -1.239 5.909 -9.939 1.00 90.25 102 ALA A N 1
ATOM 781 C CA . ALA A 1 102 ? -0.400 6.544 -10.958 1.00 90.25 102 ALA A CA 1
ATOM 782 C C . ALA A 1 102 ? 1.024 6.826 -10.455 1.00 90.25 102 ALA A C 1
ATOM 784 O O . ALA A 1 102 ? 1.870 7.253 -11.232 1.00 90.25 102 ALA A O 1
ATOM 785 N N . GLU A 1 103 ? 1.277 6.601 -9.165 1.00 91.56 103 GLU A N 1
ATOM 786 C CA . GLU A 1 103 ? 2.569 6.795 -8.508 1.00 91.56 103 GLU A CA 1
ATOM 787 C C . GLU A 1 103 ? 3.650 5.881 -9.089 1.00 91.56 103 GLU A C 1
ATOM 789 O O . GLU A 1 103 ? 4.794 6.297 -9.212 1.00 91.56 103 GLU A O 1
ATOM 794 N N . GLY A 1 104 ? 3.275 4.674 -9.522 1.00 88.50 104 GLY A N 1
ATOM 795 C CA . GLY A 1 104 ? 4.187 3.738 -10.172 1.00 88.50 104 GLY A CA 1
ATOM 796 C C . GLY A 1 104 ? 5.153 3.052 -9.203 1.00 88.50 104 GLY A C 1
ATOM 797 O O . GLY A 1 104 ? 4.865 2.901 -8.018 1.00 88.50 104 GLY A O 1
ATOM 798 N N . TRP A 1 105 ? 6.273 2.588 -9.753 1.00 91.75 105 TRP A N 1
ATOM 799 C CA . TRP A 1 105 ? 7.362 1.911 -9.047 1.00 91.75 105 TRP A CA 1
ATOM 800 C C . TRP A 1 105 ? 8.707 2.477 -9.488 1.00 91.75 105 TRP A C 1
ATOM 802 O O . TRP A 1 105 ? 8.849 2.992 -10.601 1.00 91.75 105 TRP A O 1
ATOM 812 N N . THR A 1 106 ? 9.716 2.331 -8.635 1.00 92.12 106 THR A N 1
ATOM 813 C CA . THR A 1 106 ? 11.101 2.682 -8.946 1.00 92.12 106 THR A CA 1
ATOM 814 C C . THR A 1 106 ? 11.961 1.437 -9.114 1.00 92.12 106 THR A C 1
ATOM 816 O O . THR A 1 106 ? 11.563 0.314 -8.813 1.00 92.12 106 THR A O 1
ATOM 819 N N . ILE A 1 107 ? 13.212 1.622 -9.543 1.00 90.88 107 ILE A N 1
ATOM 820 C CA . ILE A 1 107 ? 14.170 0.514 -9.658 1.00 90.88 107 ILE A CA 1
ATOM 821 C C . ILE A 1 107 ? 14.352 -0.268 -8.342 1.00 90.88 107 ILE A C 1
ATOM 823 O O . ILE A 1 107 ? 14.714 -1.442 -8.384 1.00 90.88 107 ILE A O 1
ATOM 827 N N . LYS A 1 108 ? 14.038 0.341 -7.186 1.00 93.06 108 LYS A N 1
ATOM 828 C CA . LYS A 1 108 ? 14.079 -0.328 -5.881 1.00 93.06 108 LYS A CA 1
ATOM 829 C C . LYS A 1 108 ? 13.112 -1.506 -5.792 1.00 93.06 108 LYS A C 1
ATOM 831 O O . LYS A 1 108 ? 13.488 -2.509 -5.196 1.00 93.06 108 LYS A O 1
ATOM 836 N N . ALA A 1 109 ? 11.925 -1.419 -6.401 1.00 93.06 109 ALA A N 1
ATOM 837 C CA . ALA A 1 109 ? 10.974 -2.531 -6.452 1.00 93.06 109 ALA A CA 1
ATOM 838 C C . ALA A 1 109 ? 11.619 -3.781 -7.065 1.00 93.06 109 ALA A C 1
ATOM 840 O O . ALA A 1 109 ? 11.529 -4.884 -6.528 1.00 93.06 109 ALA A O 1
ATOM 841 N N . LEU A 1 110 ? 12.318 -3.588 -8.189 1.00 93.25 110 LEU A N 1
ATOM 842 C CA . LEU A 1 110 ? 12.979 -4.663 -8.917 1.00 93.25 110 LEU A CA 1
ATOM 843 C C . LEU A 1 110 ? 14.206 -5.181 -8.158 1.00 93.25 110 LEU A C 1
ATOM 845 O O . LEU A 1 110 ? 14.350 -6.391 -7.998 1.00 93.25 110 LEU A O 1
ATOM 849 N N . ASP A 1 111 ? 15.065 -4.286 -7.666 1.00 93.62 111 ASP A N 1
ATOM 850 C CA . ASP A 1 111 ? 16.260 -4.662 -6.901 1.00 93.62 111 ASP A CA 1
ATOM 851 C C . ASP A 1 111 ? 15.897 -5.415 -5.610 1.00 93.62 111 ASP A C 1
ATOM 853 O O . ASP A 1 111 ? 16.543 -6.413 -5.275 1.00 93.62 111 ASP A O 1
ATOM 857 N N . GLY A 1 112 ? 14.848 -4.976 -4.909 1.00 93.25 112 GLY A N 1
ATOM 858 C CA . GLY A 1 112 ? 14.318 -5.627 -3.711 1.00 93.25 112 GLY A CA 1
ATOM 859 C C . GLY A 1 112 ? 13.764 -7.015 -4.018 1.00 93.25 112 GLY A C 1
ATOM 860 O O . GLY A 1 112 ? 14.216 -7.999 -3.434 1.00 93.25 112 GLY A O 1
ATOM 861 N N . ALA A 1 113 ? 12.873 -7.120 -5.009 1.00 95.19 113 ALA A N 1
ATOM 862 C CA . ALA A 1 113 ? 12.296 -8.398 -5.421 1.00 95.19 113 ALA A CA 1
ATOM 863 C C . ALA A 1 113 ? 13.367 -9.407 -5.884 1.00 95.19 113 ALA A C 1
ATOM 865 O O . ALA A 1 113 ? 13.261 -10.600 -5.604 1.00 95.19 113 ALA A O 1
ATOM 866 N N . ILE A 1 114 ? 14.430 -8.946 -6.558 1.00 94.06 114 ILE A N 1
ATOM 867 C CA . ILE A 1 114 ? 15.567 -9.796 -6.950 1.00 94.06 114 ILE A CA 1
ATOM 868 C C . ILE A 1 114 ? 16.374 -10.239 -5.726 1.00 94.06 114 ILE A C 1
ATOM 870 O O . ILE A 1 114 ? 16.743 -11.412 -5.639 1.00 94.06 114 ILE A O 1
ATOM 874 N N . SER A 1 115 ? 16.666 -9.317 -4.806 1.00 95.25 115 SER A N 1
ATOM 875 C CA . SER A 1 115 ? 17.496 -9.585 -3.624 1.00 95.25 115 SER A CA 1
ATOM 876 C C . SER A 1 115 ? 16.859 -10.622 -2.698 1.00 95.25 115 SER A C 1
ATOM 878 O O . SER A 1 115 ? 17.562 -11.515 -2.219 1.00 95.25 115 SER A O 1
ATOM 880 N N . ASP A 1 116 ? 15.537 -10.556 -2.534 1.00 93.25 116 ASP A N 1
ATOM 881 C CA . ASP A 1 116 ? 14.777 -11.456 -1.660 1.00 93.25 116 ASP A CA 1
ATOM 882 C C . ASP A 1 116 ? 14.200 -12.677 -2.409 1.00 93.25 116 ASP A C 1
ATOM 884 O O . ASP A 1 116 ? 13.674 -13.612 -1.802 1.00 93.25 116 ASP A O 1
ATOM 888 N N . GLY A 1 117 ? 14.389 -12.742 -3.734 1.00 93.94 117 GLY A N 1
ATOM 889 C CA . GLY A 1 117 ? 14.081 -13.916 -4.555 1.00 93.94 117 GLY A CA 1
ATOM 890 C C . GLY A 1 117 ? 12.607 -14.061 -4.952 1.00 93.94 117 GLY A C 1
ATOM 891 O O . GLY A 1 117 ? 12.160 -15.170 -5.259 1.00 93.94 117 GLY A O 1
ATOM 892 N N . HIS A 1 118 ? 11.854 -12.963 -4.980 1.00 96.31 118 HIS A N 1
ATOM 893 C CA . HIS A 1 118 ? 10.446 -12.898 -5.379 1.00 96.31 118 HIS A CA 1
ATOM 894 C C . HIS A 1 118 ? 10.289 -12.923 -6.906 1.00 96.31 118 HIS A C 1
ATOM 896 O O . HIS A 1 118 ? 10.007 -11.917 -7.557 1.00 96.31 118 HIS A O 1
ATOM 902 N N . LEU A 1 119 ? 10.528 -14.096 -7.502 1.00 94.12 119 LEU A N 1
ATOM 903 C CA . LEU A 1 119 ? 10.566 -14.285 -8.959 1.00 94.12 119 LEU A CA 1
ATOM 904 C C . LEU A 1 119 ? 9.256 -13.921 -9.672 1.00 94.12 119 LEU A C 1
ATOM 906 O O . LEU A 1 119 ? 9.293 -13.477 -10.815 1.00 94.12 119 LE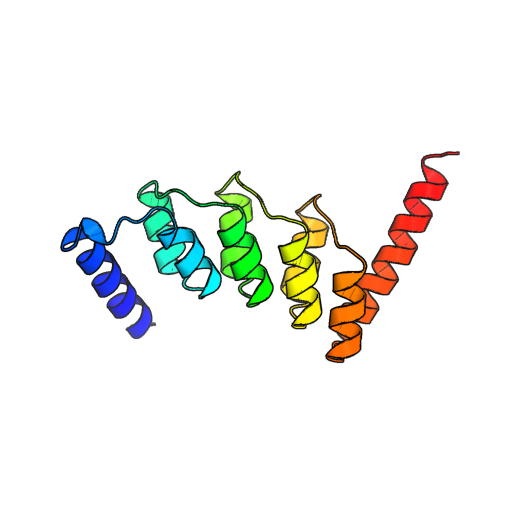U A O 1
ATOM 910 N N . ASP A 1 120 ? 8.121 -14.116 -9.014 1.00 95.88 120 ASP A N 1
ATOM 911 C CA . ASP A 1 120 ? 6.787 -13.786 -9.512 1.00 95.88 120 ASP A CA 1
ATOM 912 C C . ASP A 1 120 ? 6.588 -12.270 -9.655 1.00 95.88 120 ASP A C 1
ATOM 914 O O . ASP A 1 120 ? 6.149 -11.793 -10.704 1.00 95.88 120 ASP A O 1
ATOM 918 N N . VAL A 1 121 ? 7.018 -11.505 -8.651 1.00 95.56 121 VAL A N 1
ATOM 919 C CA . VAL A 1 121 ? 7.070 -10.040 -8.704 1.00 95.56 121 VAL A CA 1
ATOM 920 C C . VAL A 1 121 ? 8.061 -9.564 -9.766 1.00 95.56 121 VAL A C 1
ATOM 922 O O . VAL A 1 121 ? 7.728 -8.684 -10.558 1.00 95.56 121 VAL A O 1
ATOM 925 N N . VAL A 1 122 ? 9.256 -10.161 -9.841 1.00 94.38 122 VAL A N 1
ATOM 926 C CA . VAL A 1 122 ? 10.261 -9.809 -10.861 1.00 94.38 122 VAL A CA 1
ATOM 927 C C . VAL A 1 122 ? 9.718 -10.034 -12.270 1.00 94.38 122 VAL A C 1
ATOM 929 O O . VAL A 1 122 ? 9.879 -9.172 -13.133 1.00 94.38 122 VAL A O 1
ATOM 932 N N . GLU A 1 123 ? 9.056 -11.166 -12.522 1.00 93.88 123 GLU A N 1
ATOM 933 C CA . GLU A 1 123 ? 8.459 -11.456 -13.826 1.00 93.88 123 GLU A CA 1
ATOM 934 C C . GLU A 1 123 ? 7.370 -10.435 -14.179 1.00 93.88 123 GLU A C 1
ATOM 936 O O . GLU A 1 123 ? 7.308 -9.965 -15.320 1.00 93.88 123 GLU A O 1
ATOM 941 N N . TYR A 1 124 ? 6.540 -10.063 -13.202 1.00 94.06 124 TYR A N 1
ATOM 942 C CA . TYR A 1 124 ? 5.506 -9.052 -13.379 1.00 94.06 124 TYR A CA 1
ATOM 943 C C . TYR A 1 124 ? 6.104 -7.676 -13.711 1.00 94.06 124 TYR A C 1
ATOM 945 O O . TYR A 1 124 ? 5.797 -7.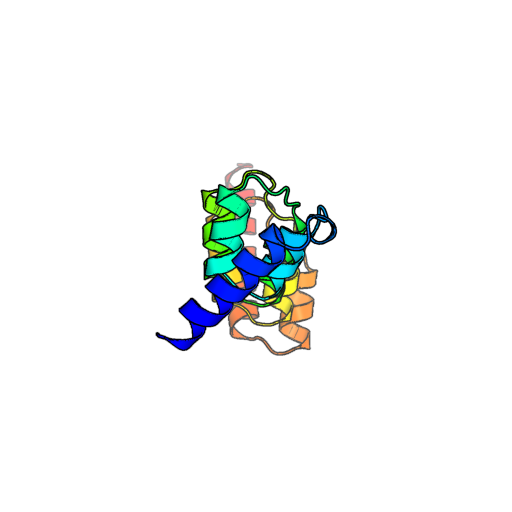124 -14.769 1.00 94.06 124 TYR A O 1
ATOM 953 N N . LEU A 1 125 ? 7.020 -7.161 -12.883 1.00 90.62 125 LEU A N 1
ATOM 954 C CA . LEU A 1 125 ? 7.668 -5.859 -13.087 1.00 90.62 125 LEU A CA 1
ATOM 955 C C . LEU A 1 125 ? 8.478 -5.806 -14.390 1.00 90.62 125 LEU A C 1
ATOM 957 O O . LEU A 1 125 ? 8.444 -4.805 -15.105 1.00 90.62 125 LEU A O 1
ATOM 961 N N . TYR A 1 126 ? 9.164 -6.893 -14.755 1.00 88.94 126 TYR A N 1
ATOM 962 C CA . TYR A 1 126 ? 9.897 -6.973 -16.020 1.00 88.94 126 TYR A CA 1
ATOM 963 C C . TYR A 1 126 ? 8.955 -6.893 -17.227 1.00 88.94 126 TYR A C 1
ATOM 965 O O . TYR A 1 126 ? 9.239 -6.196 -18.204 1.00 88.94 126 TYR A O 1
ATOM 973 N N . ARG A 1 127 ? 7.805 -7.576 -17.159 1.00 89.00 127 ARG A N 1
ATOM 974 C CA . ARG A 1 127 ? 6.780 -7.516 -18.205 1.00 89.00 127 ARG A CA 1
ATOM 975 C C . ARG A 1 127 ? 6.179 -6.115 -18.317 1.00 89.00 127 ARG A C 1
ATOM 977 O O . ARG A 1 127 ? 5.966 -5.657 -19.436 1.00 89.00 127 ARG A O 1
ATOM 984 N N . LEU A 1 128 ? 5.958 -5.437 -17.192 1.00 84.50 128 LEU A N 1
ATOM 985 C CA . LEU A 1 128 ? 5.485 -4.053 -17.166 1.00 84.50 128 LEU A CA 1
ATOM 986 C C . LEU A 1 128 ? 6.487 -3.089 -17.791 1.00 84.50 128 LEU A C 1
ATOM 988 O O . LEU A 1 128 ? 6.127 -2.365 -18.712 1.00 84.50 128 LEU A O 1
ATOM 992 N N . GLY A 1 129 ? 7.758 -3.147 -17.382 1.00 77.12 129 GLY A N 1
ATOM 993 C CA . GLY A 1 129 ? 8.800 -2.276 -17.928 1.00 77.12 129 GLY A CA 1
ATOM 994 C C . GLY A 1 129 ? 8.946 -2.402 -19.448 1.00 77.12 129 GLY A C 1
ATOM 995 O O . GLY A 1 129 ? 9.201 -1.409 -20.125 1.00 77.12 129 GLY A O 1
ATOM 996 N N . LEU A 1 130 ? 8.719 -3.593 -20.014 1.00 67.06 130 LEU A N 1
ATOM 997 C CA . LEU A 1 130 ? 8.666 -3.783 -21.466 1.00 67.06 130 LEU A CA 1
ATOM 998 C C . LEU A 1 130 ? 7.451 -3.099 -22.111 1.00 67.06 130 LEU A C 1
ATOM 1000 O O . LEU A 1 130 ? 7.596 -2.510 -23.179 1.00 67.06 130 LEU A O 1
ATOM 1004 N N . VAL A 1 131 ? 6.273 -3.166 -21.488 1.00 67.81 131 VAL A N 1
ATOM 1005 C CA . VAL A 1 131 ? 5.042 -2.550 -22.009 1.00 67.81 131 VAL A CA 1
ATOM 1006 C C . VAL A 1 131 ? 5.087 -1.025 -21.887 1.00 67.81 131 VAL A C 1
ATOM 1008 O O . VAL A 1 131 ? 4.833 -0.345 -22.883 1.00 67.81 131 VAL A O 1
ATOM 1011 N N . ASP A 1 132 ? 5.500 -0.487 -20.740 1.00 64.06 132 ASP A N 1
ATOM 1012 C CA . ASP A 1 132 ? 5.603 0.960 -20.505 1.00 64.06 132 ASP A CA 1
ATOM 1013 C C . ASP A 1 132 ? 6.613 1.603 -21.465 1.00 64.06 132 ASP A C 1
ATOM 1015 O O . ASP A 1 132 ? 6.324 2.618 -22.099 1.00 64.06 132 ASP A O 1
ATOM 1019 N N . CYS A 1 133 ? 7.759 0.947 -21.695 1.00 59.22 133 CYS A N 1
ATOM 1020 C CA . CYS A 1 133 ? 8.742 1.387 -22.688 1.00 59.22 133 CYS A CA 1
ATOM 1021 C C . CYS A 1 133 ? 8.182 1.396 -24.123 1.00 59.22 133 CYS A C 1
ATOM 1023 O O . CYS A 1 133 ? 8.597 2.218 -24.942 1.00 59.22 133 CYS A O 1
ATOM 1025 N N . THR A 1 134 ? 7.258 0.488 -24.458 1.00 54.53 134 THR A N 1
ATOM 1026 C CA . THR A 1 134 ? 6.625 0.462 -25.787 1.00 54.53 134 THR A CA 1
ATOM 1027 C C . THR A 1 134 ? 5.503 1.483 -25.939 1.00 54.53 134 THR A C 1
ATOM 1029 O O . THR A 1 134 ? 5.352 2.026 -27.031 1.00 54.53 134 THR A O 1
ATOM 1032 N N . ALA A 1 135 ? 4.762 1.800 -24.875 1.00 57.19 135 ALA A N 1
ATOM 1033 C CA . ALA A 1 135 ? 3.755 2.860 -24.885 1.00 57.19 135 ALA A CA 1
ATOM 1034 C C . ALA A 1 135 ? 4.406 4.243 -25.079 1.00 57.19 135 ALA A C 1
ATOM 1036 O O . ALA A 1 135 ? 4.021 4.985 -25.981 1.00 57.19 135 ALA A O 1
ATOM 1037 N N . ASP A 1 136 ? 5.492 4.522 -24.349 1.00 54.00 136 ASP A N 1
ATOM 1038 C CA . ASP A 1 136 ? 6.280 5.759 -24.471 1.00 54.00 136 ASP A CA 1
ATOM 1039 C C . ASP A 1 136 ? 6.916 5.948 -25.863 1.00 54.00 136 ASP A C 1
ATOM 1041 O O . ASP A 1 136 ? 7.155 7.075 -26.310 1.00 54.00 136 ASP A O 1
ATOM 1045 N N . ALA A 1 137 ? 7.223 4.842 -26.551 1.00 50.59 137 ALA A N 1
ATOM 1046 C CA . ALA A 1 137 ? 7.746 4.850 -27.915 1.00 50.59 137 ALA A CA 1
ATOM 1047 C C . ALA A 1 137 ? 6.656 5.095 -28.974 1.00 50.59 137 ALA A C 1
ATOM 1049 O O . ALA A 1 137 ? 6.971 5.598 -30.053 1.00 50.59 137 ALA A O 1
ATOM 1050 N N . ILE A 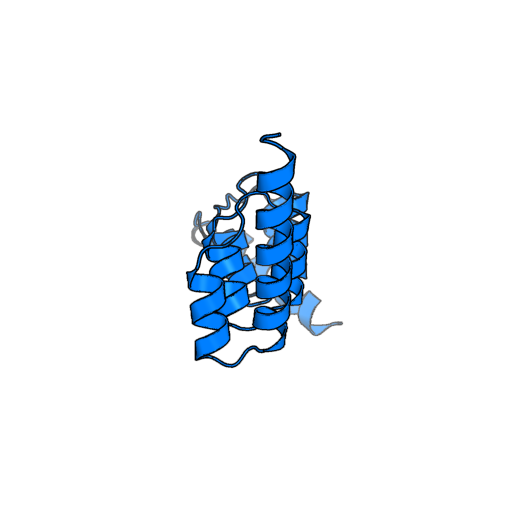1 138 ? 5.395 4.755 -28.682 1.00 54.88 138 ILE A N 1
ATOM 1051 C CA . ILE A 1 138 ? 4.251 4.962 -29.582 1.00 54.88 138 ILE A CA 1
ATOM 1052 C C . ILE A 1 138 ? 3.671 6.376 -29.415 1.00 54.88 138 ILE A C 1
ATOM 1054 O O . ILE A 1 138 ? 3.348 7.003 -30.418 1.00 54.88 138 ILE A O 1
ATOM 1058 N N . ASP A 1 139 ? 3.623 6.925 -28.197 1.00 53.31 139 ASP A N 1
ATOM 1059 C CA . ASP A 1 139 ? 3.071 8.268 -27.932 1.00 53.31 139 ASP A CA 1
ATOM 1060 C C . ASP A 1 139 ? 3.975 9.431 -28.402 1.00 53.31 139 ASP A C 1
ATOM 1062 O O . ASP A 1 139 ? 3.553 10.590 -28.427 1.00 53.31 139 ASP A O 1
ATOM 1066 N N . ARG A 1 140 ? 5.224 9.146 -28.800 1.00 45.91 140 ARG A N 1
ATOM 1067 C CA . ARG A 1 140 ? 6.183 10.128 -29.349 1.00 45.91 140 ARG A CA 1
ATOM 1068 C C . ARG A 1 140 ? 6.355 10.059 -30.881 1.00 45.91 140 ARG A C 1
ATOM 1070 O O . ARG A 1 140 ? 7.267 10.713 -31.396 1.00 45.91 140 ARG A O 1
ATOM 1077 N N . ALA A 1 141 ? 5.523 9.293 -31.596 1.00 44.16 141 ALA A N 1
ATOM 1078 C CA . ALA A 1 141 ? 5.514 9.173 -33.064 1.00 44.16 141 ALA A CA 1
ATOM 1079 C C . ALA A 1 141 ? 4.353 9.952 -33.704 1.00 44.16 141 ALA A C 1
ATOM 1081 O O . ALA A 1 141 ? 4.584 10.551 -34.781 1.00 44.16 141 ALA A O 1
#

Foldseek 3Di:
DPPLVVVLVVVVVCVVVCVVCLDQDNLLVCLLVLSVVVNVVCVVVVRHHALSSLLSNLLNLNQVSNVVCLVRHDNHHALSSLLSNLLNLNQVSNVVCVVRHDNHHDVSSLVSNVVNVNVVSNVVVVVVVVVVVVVVVVVVD

Solvent-accessible surface area (backbone atoms only — not comparable to full-atom values): 7380 Å² total; per-residue (Å²): 123,70,68,62,57,54,52,47,52,53,54,56,50,47,49,72,77,33,66,86,66,73,48,69,58,53,45,19,61,37,23,37,68,48,44,47,74,55,39,52,57,39,53,78,70,65,57,53,68,53,32,57,20,34,20,37,4,22,41,63,51,21,47,71,36,33,54,48,46,64,76,78,46,84,70,53,58,51,40,60,18,34,17,36,5,22,32,68,47,23,47,73,36,34,54,50,45,60,77,76,45,86,69,51,68,51,73,58,17,52,54,30,6,58,75,69,61,24,60,70,37,38,54,50,54,54,55,45,55,56,49,54,57,49,51,62,59,56,79,74,111

Radius of gyration: 17.47 Å; Cα contacts (8 Å, |Δi|>4): 195; chains: 1; bounding box: 34×27×60 Å

Mean predicted aligned error: 6.56 Å

Nearest PDB structures (foldseek):
  7dxg-assembly1_A  TM=7.182E-01  e=3.496E-02  Homo sapiens
  6sgb-assembly1_DF  TM=4.197E-01  e=1.812E+00  Trypanosoma brucei brucei
  2jqq-assembly1_A  TM=2.229E-01  e=3.500E+00  Saccharomyces cerevisiae

InterPro domains:
  IPR002110 Ankyrin repeat [PF12796] (57-128)
  IPR036770 Ankyrin repeat-containing domain superfamily [G3DSA:1.25.40.20] (21-137)
  IPR052050 Secreted Effector and Ankyrin Repeat [PTHR46586] (9-141)